Protein AF-A0A353MHX5-F1 (afdb_monomer_lite)

Radius of gyration: 14.85 Å; chains: 1; bounding box: 29×20×44 Å

Foldseek 3Di:
DLLVVQLVQFDPVCSVPLSVLLVVLVVLLVVLVVCLVPDPQNQVSLVVSLVSLVVNLVSLVVCVVVVRGPDVVSSVVSNVVSVVSNVVSVVVNVVSVVVVD

Structure (mmCIF, N/CA/C/O backbone):
data_AF-A0A353MHX5-F1
#
_entry.id   AF-A0A353MHX5-F1
#
loop_
_atom_site.group_PDB
_atom_site.id
_atom_site.type_symbol
_atom_site.label_atom_id
_atom_site.label_alt_id
_atom_site.label_comp_id
_atom_site.label_asym_id
_atom_site.label_entity_id
_atom_site.label_seq_id
_atom_site.pdbx_PDB_ins_code
_atom_site.Cartn_x
_atom_site.Cartn_y
_atom_site.Cartn_z
_atom_site.occupancy
_atom_site.B_iso_or_equiv
_atom_site.auth_seq_id
_atom_site.auth_comp_id
_atom_site.auth_asym_id
_atom_site.auth_atom_id
_atom_site.pdbx_PDB_model_num
ATOM 1 N N . MET A 1 1 ? 6.276 -4.271 8.293 1.00 59.81 1 MET A N 1
ATOM 2 C CA . MET A 1 1 ? 6.292 -4.319 9.777 1.00 59.81 1 MET A CA 1
ATOM 3 C C . MET A 1 1 ? 5.274 -3.377 10.433 1.00 59.81 1 MET A C 1
ATOM 5 O O . MET A 1 1 ? 4.554 -3.842 11.303 1.00 59.81 1 MET A O 1
ATOM 9 N N . HIS A 1 2 ? 5.158 -2.102 10.023 1.00 74.81 2 HIS A N 1
ATOM 10 C CA . HIS A 1 2 ? 4.211 -1.137 10.623 1.00 74.81 2 HIS A CA 1
ATOM 11 C C . HIS A 1 2 ? 2.737 -1.593 10.574 1.00 74.81 2 HIS A C 1
ATOM 13 O O . HIS A 1 2 ? 2.113 -1.739 11.619 1.00 74.81 2 HIS A O 1
ATOM 19 N N . LEU A 1 3 ? 2.208 -1.918 9.388 1.00 76.38 3 LEU A N 1
ATOM 20 C CA . LEU A 1 3 ? 0.814 -2.362 9.223 1.00 76.38 3 LEU A CA 1
ATOM 21 C C . LEU A 1 3 ? 0.483 -3.648 10.002 1.00 76.38 3 LEU A C 1
ATOM 23 O O . LEU A 1 3 ? -0.592 -3.755 10.583 1.00 76.38 3 LEU A O 1
ATOM 27 N N . GLU A 1 4 ? 1.423 -4.592 10.100 1.00 78.62 4 GLU A N 1
ATOM 28 C CA . GLU A 1 4 ? 1.248 -5.808 10.911 1.00 78.62 4 GLU A CA 1
ATOM 29 C C . GLU A 1 4 ? 1.030 -5.481 12.397 1.00 78.62 4 GLU A C 1
ATOM 31 O O . GLU A 1 4 ? 0.141 -6.050 13.037 1.00 78.62 4 GLU A O 1
ATOM 36 N N . ASN A 1 5 ? 1.789 -4.520 12.933 1.00 79.19 5 ASN A N 1
ATOM 37 C CA . ASN A 1 5 ? 1.638 -4.046 14.309 1.00 79.19 5 ASN A CA 1
ATOM 38 C C . ASN A 1 5 ? 0.349 -3.239 14.499 1.00 79.19 5 ASN A C 1
ATOM 40 O O . ASN A 1 5 ? -0.352 -3.432 15.492 1.00 79.19 5 ASN A O 1
ATOM 44 N N . THR A 1 6 ? -0.011 -2.395 13.533 1.00 79.88 6 THR A N 1
ATOM 45 C CA . THR A 1 6 ? -1.229 -1.581 13.592 1.00 79.88 6 THR A CA 1
ATOM 46 C C . THR A 1 6 ? -2.487 -2.450 13.607 1.00 79.88 6 THR A C 1
ATOM 48 O O . THR A 1 6 ? -3.349 -2.281 14.471 1.00 79.88 6 THR A O 1
ATOM 51 N N . VAL A 1 7 ? -2.561 -3.469 12.744 1.00 80.12 7 VAL A N 1
ATOM 52 C CA . VAL A 1 7 ? -3.728 -4.362 12.678 1.00 80.12 7 VAL A CA 1
ATOM 53 C C . VAL A 1 7 ? -3.809 -5.318 13.880 1.00 80.12 7 VAL A C 1
ATOM 55 O O . VAL A 1 7 ? -4.887 -5.814 14.211 1.00 80.12 7 VAL A O 1
ATOM 58 N N . ARG A 1 8 ? -2.713 -5.579 14.613 1.00 80.19 8 ARG A N 1
ATOM 59 C CA . ARG A 1 8 ? -2.812 -6.300 15.905 1.00 80.19 8 ARG A CA 1
ATOM 60 C C . ARG A 1 8 ? -3.714 -5.571 16.899 1.00 80.19 8 ARG A C 1
ATOM 62 O O . ARG A 1 8 ? -4.317 -6.232 17.741 1.00 80.19 8 ARG A O 1
ATOM 69 N N . GLY A 1 9 ? -3.821 -4.247 16.786 1.00 76.88 9 GLY A N 1
ATOM 70 C CA . GLY A 1 9 ? -4.671 -3.424 17.632 1.00 76.88 9 GLY A CA 1
ATOM 71 C C . GLY A 1 9 ? -6.155 -3.404 17.258 1.00 76.88 9 GLY A C 1
ATOM 72 O O . GLY A 1 9 ? -6.940 -2.854 18.024 1.00 76.88 9 GLY A O 1
ATOM 73 N N . PHE A 1 10 ? -6.553 -3.979 16.123 1.00 81.69 10 PHE A N 1
ATOM 74 C CA . PHE A 1 10 ? -7.933 -3.882 15.650 1.00 81.69 10 PHE A CA 1
ATOM 75 C C . PHE A 1 10 ? -8.872 -4.736 16.507 1.00 81.69 10 PHE A C 1
ATOM 77 O O . PHE A 1 10 ? -8.517 -5.843 16.928 1.00 81.69 10 PHE A O 1
ATOM 84 N N . ALA A 1 11 ? -10.099 -4.246 16.710 1.00 76.81 11 ALA A N 1
ATOM 85 C CA . ALA A 1 11 ? -11.172 -5.045 17.288 1.00 76.81 11 ALA A CA 1
ATOM 86 C C . ALA A 1 11 ? -11.392 -6.322 16.457 1.00 76.81 11 ALA A C 1
ATOM 88 O O . ALA A 1 11 ? -11.255 -6.309 15.230 1.00 76.81 11 ALA A O 1
ATOM 89 N N . ARG A 1 12 ? -11.751 -7.430 17.124 1.00 75.81 12 ARG A N 1
ATOM 90 C CA . ARG A 1 12 ? -11.859 -8.768 16.509 1.00 75.81 12 ARG A CA 1
ATOM 91 C C . ARG A 1 12 ? -12.683 -8.763 15.216 1.00 75.81 12 ARG A C 1
ATOM 93 O O . ARG A 1 12 ? -12.274 -9.389 14.245 1.00 75.81 12 ARG A O 1
ATOM 100 N N . TYR A 1 13 ? -13.785 -8.015 15.206 1.00 75.62 13 TYR A N 1
ATOM 101 C CA . TYR A 1 13 ? -14.703 -7.896 14.072 1.00 75.62 13 TYR A CA 1
ATOM 102 C C . TYR A 1 13 ? -14.034 -7.335 12.800 1.00 75.62 13 TYR A C 1
ATOM 104 O O . TYR A 1 13 ? -14.224 -7.875 11.717 1.00 75.62 13 TYR A O 1
ATOM 112 N N . HIS A 1 14 ? -13.174 -6.320 12.926 1.00 77.25 14 HIS A N 1
ATOM 113 C CA . HIS A 1 14 ? -12.479 -5.702 11.785 1.00 77.25 14 HIS A CA 1
ATOM 114 C C . HIS A 1 14 ? -11.120 -6.347 11.481 1.00 77.25 14 HIS A C 1
ATOM 116 O O . HIS A 1 14 ? -10.564 -6.165 10.400 1.00 77.25 14 HIS A O 1
ATOM 122 N N . LYS A 1 15 ? -10.559 -7.104 12.433 1.00 76.31 15 LYS A N 1
ATOM 123 C CA . LYS A 1 15 ? -9.219 -7.701 12.330 1.00 76.31 15 LYS A CA 1
ATOM 124 C C . LYS A 1 15 ? -9.108 -8.761 11.233 1.00 76.31 15 LYS A C 1
ATOM 126 O O . LYS A 1 15 ? -8.035 -8.875 10.641 1.00 76.31 15 LYS A O 1
ATOM 131 N N . TYR A 1 16 ? -10.172 -9.536 11.012 1.00 77.56 16 TYR A N 1
ATOM 132 C CA . TYR A 1 16 ? -10.175 -10.672 10.081 1.00 77.56 16 TYR A CA 1
ATOM 133 C C . TYR A 1 16 ? -10.691 -10.330 8.682 1.00 77.56 16 TYR A C 1
ATOM 135 O O . TYR A 1 16 ? -10.425 -11.086 7.753 1.00 77.56 16 TYR A O 1
ATOM 143 N N . THR A 1 17 ? -11.363 -9.192 8.526 1.00 85.38 17 THR A N 1
ATOM 144 C CA . THR A 1 17 ? -11.824 -8.668 7.236 1.00 85.38 17 THR A CA 1
ATOM 145 C C . THR A 1 17 ? -10.850 -7.592 6.750 1.00 85.38 17 THR A C 1
ATOM 147 O O . THR A 1 17 ? -9.796 -7.911 6.201 1.00 85.38 17 THR A O 1
ATOM 150 N N . LEU A 1 18 ? -11.117 -6.328 7.077 1.00 86.12 18 LEU A N 1
ATOM 151 C CA . LEU A 1 18 ? -10.336 -5.165 6.649 1.00 86.12 18 LEU A CA 1
ATOM 152 C C . LEU A 1 18 ? -8.871 -5.226 7.108 1.00 86.12 18 LEU A C 1
ATOM 154 O O . LEU A 1 18 ? -7.951 -4.815 6.402 1.00 86.12 18 LEU A O 1
ATOM 158 N N . GLY A 1 19 ? -8.631 -5.787 8.294 1.00 87.00 19 GLY A N 1
ATOM 159 C CA . GLY A 1 19 ? -7.286 -6.011 8.801 1.00 87.00 19 GLY A CA 1
ATOM 160 C C . GLY A 1 19 ? -6.480 -7.022 7.977 1.00 87.00 19 GLY A C 1
ATOM 161 O O . GLY A 1 19 ? -5.269 -6.865 7.820 1.00 87.00 19 GLY A O 1
ATOM 162 N N . SER A 1 20 ? -7.128 -8.057 7.443 1.00 89.75 20 SER A N 1
ATOM 163 C CA . SER A 1 20 ? -6.484 -9.024 6.548 1.00 89.75 20 SER A CA 1
ATOM 164 C C . SER A 1 20 ? -6.183 -8.387 5.194 1.00 89.75 20 SER A C 1
ATOM 166 O O . SER A 1 20 ? -5.076 -8.550 4.687 1.00 89.75 20 SER A O 1
ATOM 168 N N . GLU A 1 21 ? -7.110 -7.592 4.656 1.00 91.25 21 GLU A N 1
ATOM 169 C CA . GLU A 1 21 ? -6.907 -6.842 3.411 1.00 91.25 21 GLU A CA 1
ATOM 170 C C . GLU A 1 21 ? -5.726 -5.869 3.508 1.00 91.25 21 GLU A C 1
ATOM 172 O O . GLU A 1 21 ? -4.854 -5.886 2.641 1.00 91.25 21 GLU A O 1
ATOM 177 N N . LEU A 1 22 ? -5.617 -5.099 4.600 1.00 91.62 22 LEU A N 1
ATOM 178 C CA . LEU A 1 22 ? -4.469 -4.212 4.833 1.00 91.62 22 LEU A CA 1
ATOM 179 C C . LEU A 1 22 ? -3.138 -4.971 4.860 1.00 91.62 22 LEU A C 1
ATOM 181 O O . LEU A 1 22 ? -2.151 -4.523 4.273 1.00 91.62 22 LEU A O 1
ATOM 185 N N . ARG A 1 23 ? -3.090 -6.124 5.541 1.00 91.88 23 ARG A N 1
ATOM 186 C CA . ARG A 1 23 ? -1.874 -6.950 5.599 1.00 91.88 23 ARG A CA 1
ATOM 187 C C . ARG A 1 23 ? -1.517 -7.499 4.227 1.00 91.88 23 ARG A C 1
ATOM 189 O O . ARG A 1 23 ? -0.373 -7.347 3.801 1.00 91.88 23 ARG A O 1
ATOM 196 N N . ASN A 1 24 ? -2.482 -8.099 3.541 1.00 93.69 24 ASN A N 1
ATOM 197 C CA . ASN A 1 24 ? -2.278 -8.712 2.235 1.00 93.69 24 ASN A CA 1
ATOM 198 C C . ASN A 1 24 ? -1.852 -7.669 1.201 1.00 93.69 24 ASN A C 1
ATOM 200 O O . ASN A 1 24 ? -0.858 -7.877 0.513 1.00 93.69 24 ASN A O 1
ATOM 204 N N . GLY A 1 25 ? -2.507 -6.508 1.172 1.00 95.00 25 GLY A N 1
ATOM 205 C CA . GLY A 1 25 ? -2.112 -5.395 0.316 1.00 95.00 25 GLY A CA 1
ATOM 206 C C . GLY A 1 25 ? -0.702 -4.888 0.623 1.00 95.00 25 GLY A C 1
ATOM 207 O O . GLY A 1 25 ? 0.090 -4.675 -0.291 1.00 95.00 25 GLY A O 1
ATOM 208 N N . SER A 1 26 ? -0.322 -4.789 1.903 1.00 93.94 26 SER A N 1
ATOM 209 C CA . SER A 1 26 ? 1.045 -4.396 2.275 1.00 93.94 26 SER A CA 1
ATOM 210 C C . SER A 1 26 ? 2.111 -5.392 1.810 1.00 93.94 26 SER A C 1
ATOM 212 O O . SER A 1 26 ? 3.182 -4.980 1.366 1.00 93.94 26 SER A O 1
ATOM 214 N N . ARG A 1 27 ? 1.817 -6.698 1.872 1.00 95.25 27 ARG A N 1
ATOM 215 C CA . ARG A 1 27 ? 2.700 -7.749 1.346 1.00 95.25 27 ARG A CA 1
ATOM 216 C C . ARG A 1 27 ? 2.777 -7.661 -0.171 1.00 95.25 27 ARG A C 1
ATOM 218 O O . ARG A 1 27 ? 3.878 -7.647 -0.712 1.00 95.25 27 ARG A O 1
ATOM 225 N N . ARG A 1 28 ? 1.632 -7.477 -0.831 1.00 97.12 28 ARG A N 1
ATOM 226 C CA . ARG A 1 28 ? 1.550 -7.345 -2.285 1.00 97.12 28 ARG A CA 1
ATOM 227 C C . ARG A 1 28 ? 2.356 -6.160 -2.813 1.00 97.12 28 ARG A C 1
ATOM 229 O O . ARG A 1 28 ? 3.053 -6.307 -3.809 1.00 97.12 28 ARG A O 1
ATOM 236 N N . ILE A 1 29 ? 2.324 -5.016 -2.127 1.00 97.38 29 ILE A N 1
ATOM 237 C CA . ILE A 1 29 ? 3.166 -3.852 -2.454 1.00 97.38 29 ILE A CA 1
ATOM 238 C C . ILE A 1 29 ? 4.648 -4.246 -2.467 1.00 97.38 29 ILE A C 1
ATOM 240 O O . ILE A 1 29 ? 5.354 -3.954 -3.429 1.00 97.38 29 ILE A O 1
ATOM 244 N N . VAL A 1 30 ? 5.123 -4.939 -1.427 1.00 96.38 30 VAL A N 1
ATOM 245 C CA . VAL A 1 30 ? 6.528 -5.368 -1.335 1.00 96.38 30 VAL A CA 1
ATOM 246 C C . VAL A 1 30 ? 6.873 -6.386 -2.425 1.00 96.38 30 VAL A C 1
ATOM 248 O O . VAL A 1 30 ? 7.907 -6.250 -3.075 1.00 96.38 30 VAL A O 1
ATOM 251 N N . GLU A 1 31 ? 6.002 -7.364 -2.674 1.00 97.19 31 GLU A N 1
ATOM 252 C CA . GLU A 1 31 ? 6.168 -8.341 -3.758 1.00 97.19 31 GLU A CA 1
ATOM 253 C C . GLU A 1 31 ? 6.286 -7.666 -5.129 1.00 97.19 31 GLU A C 1
ATOM 255 O O . GLU A 1 31 ? 7.156 -8.025 -5.922 1.00 97.19 31 GLU A O 1
ATOM 260 N N . LEU A 1 32 ? 5.442 -6.669 -5.407 1.00 97.75 32 LEU A N 1
ATOM 261 C CA . LEU A 1 32 ? 5.457 -5.930 -6.668 1.00 97.75 32 LEU A CA 1
ATOM 262 C C . LEU A 1 32 ? 6.705 -5.063 -6.818 1.00 97.75 32 LEU A C 1
ATOM 264 O O . LEU A 1 32 ? 7.254 -4.998 -7.913 1.00 97.75 32 LEU A O 1
ATOM 268 N N . ILE A 1 33 ? 7.206 -4.465 -5.734 1.00 96.62 33 ILE A N 1
ATOM 269 C CA . ILE A 1 33 ? 8.493 -3.753 -5.747 1.00 96.62 33 ILE A CA 1
ATOM 270 C C . ILE A 1 33 ? 9.635 -4.718 -6.093 1.00 96.62 33 ILE A C 1
ATOM 272 O O . ILE A 1 33 ? 10.451 -4.422 -6.965 1.00 96.62 33 ILE A O 1
ATOM 276 N N . ILE A 1 34 ? 9.679 -5.893 -5.454 1.00 97.06 34 ILE A N 1
ATOM 277 C CA . ILE A 1 34 ? 10.690 -6.923 -5.743 1.00 97.06 34 ILE A CA 1
ATOM 278 C C . ILE A 1 34 ? 10.596 -7.362 -7.209 1.00 97.06 34 ILE A C 1
ATOM 280 O O . ILE A 1 34 ? 11.611 -7.403 -7.904 1.00 97.06 34 ILE A O 1
ATOM 284 N N . LYS A 1 35 ? 9.380 -7.632 -7.697 1.00 96.94 35 LYS A N 1
ATOM 285 C CA . LYS A 1 35 ? 9.126 -8.039 -9.084 1.00 96.94 35 LYS A CA 1
ATOM 286 C C . LYS A 1 35 ? 9.519 -6.952 -10.086 1.00 96.94 35 LYS A C 1
ATOM 288 O O . LYS A 1 35 ? 10.117 -7.265 -11.109 1.00 96.94 35 LYS A O 1
ATOM 293 N N . ALA A 1 36 ? 9.217 -5.685 -9.807 1.00 95.81 36 ALA A N 1
ATOM 294 C CA . ALA A 1 36 ? 9.583 -4.572 -10.678 1.00 95.81 36 ALA A CA 1
ATOM 295 C C . ALA A 1 36 ? 11.108 -4.450 -10.812 1.00 95.81 36 ALA A C 1
ATOM 297 O O . ALA A 1 36 ? 11.608 -4.217 -11.911 1.00 95.81 36 ALA A O 1
ATOM 298 N N . ASN A 1 37 ? 11.844 -4.674 -9.718 1.00 93.69 37 ASN A N 1
ATOM 299 C CA . ASN A 1 37 ? 13.306 -4.618 -9.700 1.00 93.69 37 ASN A CA 1
ATOM 300 C C . ASN A 1 37 ? 13.979 -5.767 -10.467 1.00 93.69 37 ASN A C 1
ATOM 302 O O . ASN A 1 37 ? 15.080 -5.578 -10.975 1.00 93.69 37 ASN A O 1
ATOM 306 N N . SER A 1 38 ? 13.345 -6.939 -10.555 1.00 93.31 38 SER A N 1
ATOM 307 C CA . SER A 1 38 ? 13.880 -8.097 -11.287 1.00 93.31 38 SER A CA 1
ATOM 308 C C . SER A 1 38 ? 13.340 -8.239 -12.714 1.00 93.31 38 SER A C 1
ATOM 310 O O . SER A 1 38 ? 13.839 -9.060 -13.482 1.00 93.31 38 SER A O 1
ATOM 312 N N . SER A 1 39 ? 12.324 -7.459 -13.091 1.00 90.81 39 SER A N 1
ATOM 313 C CA . SER A 1 39 ? 11.704 -7.532 -14.416 1.00 90.81 39 SER A CA 1
ATOM 314 C C . SER A 1 39 ? 12.504 -6.793 -15.495 1.00 90.81 39 SER A C 1
ATOM 316 O O . SER A 1 39 ? 12.941 -5.662 -15.292 1.00 90.81 39 SER A O 1
ATOM 318 N N . ALA A 1 40 ? 12.612 -7.393 -16.685 1.00 85.31 40 ALA A N 1
ATOM 319 C CA . ALA A 1 40 ? 13.165 -6.723 -17.868 1.00 85.31 40 ALA A CA 1
ATOM 320 C C . ALA A 1 40 ? 12.270 -5.563 -18.354 1.00 85.31 40 ALA A C 1
ATOM 322 O O . ALA A 1 40 ? 12.764 -4.566 -18.872 1.00 85.31 40 ALA A O 1
ATOM 323 N N . GLY A 1 41 ? 10.953 -5.674 -18.142 1.00 88.50 41 GLY A N 1
ATOM 324 C CA . GLY A 1 41 ? 9.958 -4.644 -18.437 1.00 88.50 41 GLY A CA 1
ATOM 325 C C . GLY A 1 41 ? 9.163 -4.287 -17.186 1.00 88.50 41 GLY A C 1
ATOM 326 O O . GLY A 1 41 ? 8.171 -4.942 -16.870 1.00 88.50 41 GLY A O 1
ATOM 327 N N . ARG A 1 42 ? 9.599 -3.244 -16.473 1.00 93.75 42 ARG A N 1
ATOM 328 C CA . ARG A 1 42 ? 9.011 -2.870 -15.177 1.00 93.75 42 ARG A CA 1
ATOM 329 C C . ARG A 1 42 ? 7.716 -2.065 -15.264 1.00 93.75 42 ARG A C 1
ATOM 331 O O . ARG A 1 42 ? 6.998 -2.007 -14.276 1.00 93.75 42 ARG A O 1
ATOM 338 N N . GLU A 1 43 ? 7.382 -1.467 -16.410 1.00 95.19 43 GLU A N 1
ATOM 339 C CA . GLU A 1 43 ? 6.199 -0.594 -16.528 1.00 95.19 43 GLU A CA 1
ATOM 340 C C . GLU A 1 43 ? 4.876 -1.282 -16.137 1.00 95.19 43 GLU A C 1
ATOM 342 O O . GLU A 1 43 ? 4.191 -0.736 -15.271 1.00 95.19 43 GLU A O 1
ATOM 347 N N . PRO A 1 44 ? 4.529 -2.482 -16.646 1.00 96.00 44 PRO A N 1
ATOM 348 C CA . PRO A 1 44 ? 3.283 -3.146 -1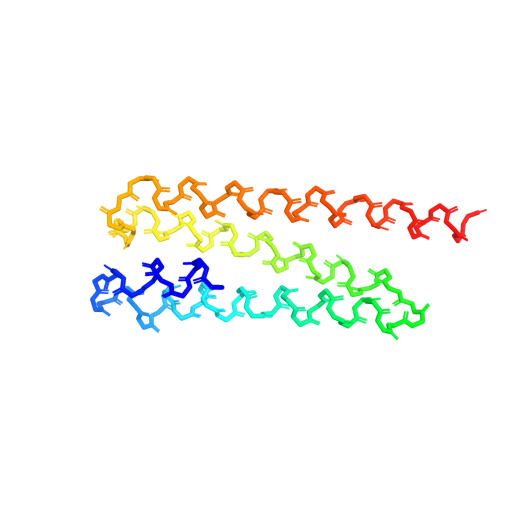6.258 1.00 96.00 44 PRO A CA 1
ATOM 349 C C . PRO A 1 44 ? 3.226 -3.461 -14.759 1.00 96.00 44 PRO A C 1
ATOM 351 O O . PRO A 1 44 ? 2.184 -3.320 -14.127 1.00 96.00 44 PRO A O 1
ATOM 354 N N . VAL A 1 45 ? 4.367 -3.834 -14.168 1.00 97.50 45 VAL A N 1
ATOM 355 C CA . VAL A 1 45 ? 4.466 -4.141 -12.733 1.00 97.50 45 VAL A CA 1
ATOM 356 C C . VAL A 1 45 ? 4.316 -2.875 -11.886 1.00 97.50 45 VAL A C 1
ATOM 358 O O . VAL A 1 45 ? 3.680 -2.909 -10.839 1.00 97.50 45 VAL A O 1
ATOM 361 N N . LEU A 1 46 ? 4.867 -1.747 -12.339 1.00 97.44 46 LEU A N 1
ATOM 362 C CA . LEU A 1 46 ? 4.730 -0.450 -11.671 1.00 97.44 46 LEU A CA 1
ATOM 363 C C . LEU A 1 46 ? 3.309 0.132 -11.800 1.00 97.44 46 LEU A C 1
ATOM 365 O O . LEU A 1 46 ? 2.847 0.832 -10.895 1.00 97.44 46 LEU A O 1
ATOM 369 N N . MET A 1 47 ? 2.599 -0.164 -12.894 1.00 97.62 47 MET A N 1
ATOM 370 C CA . MET A 1 47 ? 1.171 0.152 -13.022 1.00 97.62 47 MET A CA 1
ATOM 371 C C . MET A 1 47 ? 0.339 -0.683 -12.046 1.00 97.62 47 MET A C 1
ATOM 373 O O . MET A 1 47 ? -0.426 -0.115 -11.276 1.00 97.62 47 MET A O 1
ATOM 377 N N . GLU A 1 48 ? 0.575 -1.995 -11.974 1.00 98.00 48 GLU A N 1
ATOM 378 C CA . GLU A 1 48 ? -0.081 -2.857 -10.981 1.00 98.00 48 GLU A CA 1
ATOM 379 C C . GLU A 1 48 ? 0.221 -2.394 -9.542 1.00 98.00 48 GLU A C 1
ATOM 381 O O . GLU A 1 48 ? -0.669 -2.319 -8.696 1.00 98.00 48 GLU A O 1
ATOM 386 N N . LEU A 1 49 ? 1.471 -2.010 -9.262 1.00 98.19 49 LEU A N 1
ATOM 387 C CA . LEU A 1 49 ? 1.869 -1.454 -7.969 1.00 98.19 49 LEU A CA 1
ATOM 388 C C . LEU A 1 49 ? 1.080 -0.184 -7.630 1.00 98.19 49 LEU A C 1
ATOM 390 O O . LEU A 1 49 ? 0.660 -0.023 -6.484 1.00 98.19 49 LEU A O 1
ATOM 394 N N . ARG A 1 50 ? 0.847 0.700 -8.608 1.00 97.88 50 ARG A N 1
ATOM 395 C CA . ARG A 1 50 ? 0.028 1.906 -8.421 1.00 97.88 50 ARG A CA 1
ATOM 396 C C . ARG A 1 50 ? -1.382 1.544 -7.965 1.00 97.88 50 ARG A C 1
ATOM 398 O O . ARG A 1 50 ? -1.848 2.104 -6.974 1.00 97.88 50 ARG A O 1
ATOM 405 N N . ASP A 1 51 ? -2.021 0.609 -8.657 1.00 98.06 51 ASP A N 1
ATOM 406 C CA . ASP A 1 51 ? -3.404 0.218 -8.384 1.00 98.06 51 ASP A CA 1
ATOM 407 C C . ASP A 1 51 ? -3.538 -0.401 -6.989 1.00 98.06 51 ASP A C 1
ATOM 409 O O . ASP A 1 51 ? -4.420 -0.022 -6.214 1.00 98.06 51 ASP A O 1
ATOM 413 N N . VAL A 1 52 ? -2.598 -1.274 -6.611 1.00 98.06 52 VAL A N 1
ATOM 414 C CA . VAL A 1 52 ? -2.566 -1.870 -5.268 1.00 98.06 52 VAL A CA 1
ATOM 415 C C . VAL A 1 52 ? -2.353 -0.804 -4.190 1.00 98.06 52 VAL A C 1
ATOM 417 O O . VAL A 1 52 ? -3.004 -0.856 -3.147 1.00 98.06 52 VAL A O 1
ATOM 420 N N . ILE A 1 53 ? -1.481 0.187 -4.407 1.00 97.94 53 ILE A N 1
ATOM 421 C CA . ILE A 1 53 ? -1.282 1.275 -3.436 1.00 97.94 53 ILE A CA 1
ATOM 422 C C . ILE A 1 53 ? -2.580 2.065 -3.223 1.00 97.94 53 ILE A C 1
ATOM 424 O O . ILE A 1 53 ? -2.927 2.355 -2.075 1.00 97.94 53 ILE A O 1
ATOM 428 N N . GLU A 1 54 ? -3.305 2.403 -4.292 1.00 97.19 54 GLU A N 1
ATOM 429 C CA . GLU A 1 54 ? -4.587 3.109 -4.179 1.00 97.19 54 GLU A CA 1
ATOM 430 C C . GLU A 1 54 ? -5.641 2.259 -3.461 1.00 97.19 54 GLU A C 1
ATOM 432 O O . GLU A 1 54 ? -6.310 2.753 -2.550 1.00 97.19 54 GLU A O 1
ATOM 437 N N . GLN A 1 55 ? -5.719 0.962 -3.768 1.00 96.62 55 GLN A N 1
ATOM 438 C CA . GLN A 1 55 ? -6.608 0.042 -3.061 1.00 96.62 55 GLN A CA 1
ATOM 439 C C . GLN A 1 55 ? -6.308 0.013 -1.555 1.00 96.62 55 GLN A C 1
ATOM 441 O O . GLN A 1 55 ? -7.217 0.142 -0.736 1.00 96.62 55 GLN A O 1
ATOM 446 N N . VAL A 1 56 ? -5.031 -0.070 -1.166 1.00 96.25 56 VAL A N 1
ATOM 447 C CA . VAL A 1 56 ? -4.627 -0.092 0.250 1.00 96.25 56 VAL A CA 1
ATOM 448 C C . VAL A 1 56 ? -4.936 1.234 0.954 1.00 96.25 56 VAL A C 1
ATOM 450 O O . VAL A 1 56 ? -5.323 1.217 2.125 1.00 96.25 56 VAL A O 1
ATOM 453 N N . LYS A 1 57 ? -4.828 2.383 0.271 1.00 96.06 57 LYS A N 1
ATOM 454 C CA . LYS A 1 57 ? -5.258 3.681 0.827 1.00 96.06 57 LYS A CA 1
ATOM 455 C C . LYS A 1 57 ? -6.760 3.706 1.101 1.00 96.06 57 LYS A C 1
ATOM 457 O O . LYS A 1 57 ? -7.166 4.171 2.167 1.00 96.06 57 LYS A O 1
ATOM 462 N N . VAL A 1 58 ? -7.574 3.184 0.182 1.00 95.81 58 VAL A N 1
ATOM 463 C CA . VAL A 1 58 ? -9.030 3.076 0.365 1.00 95.81 58 VAL A CA 1
ATOM 464 C C . VAL A 1 58 ? -9.353 2.158 1.543 1.00 95.81 58 VAL A C 1
ATOM 466 O O . VAL A 1 58 ? -10.087 2.565 2.444 1.00 95.81 58 VAL A O 1
ATOM 469 N N . THR A 1 59 ? -8.744 0.970 1.623 1.00 94.50 59 THR A N 1
ATOM 470 C CA . THR A 1 59 ? -8.935 0.065 2.768 1.00 94.50 59 THR A CA 1
ATOM 471 C C . THR A 1 59 ? -8.518 0.732 4.082 1.00 94.50 59 THR A C 1
ATOM 473 O O . THR A 1 59 ? -9.236 0.627 5.078 1.00 94.50 59 THR A O 1
ATOM 476 N N . ALA A 1 60 ? -7.403 1.471 4.106 1.00 94.06 60 ALA A N 1
ATOM 477 C CA . ALA A 1 60 ? -6.981 2.234 5.281 1.00 94.06 60 ALA A CA 1
ATOM 478 C C . ALA A 1 60 ? -8.008 3.312 5.665 1.00 94.06 60 ALA A C 1
ATOM 480 O O . ALA A 1 60 ? -8.290 3.495 6.848 1.00 94.06 60 ALA A O 1
ATOM 481 N N . ARG A 1 61 ? -8.620 3.995 4.693 1.00 94.62 61 ARG A N 1
ATOM 482 C CA . ARG A 1 61 ? -9.677 4.975 4.967 1.00 94.62 61 ARG A CA 1
ATOM 483 C C . ARG A 1 61 ? -10.913 4.326 5.589 1.00 94.62 61 ARG A C 1
ATOM 485 O O . ARG A 1 61 ? -11.380 4.800 6.621 1.00 94.62 61 ARG A O 1
ATOM 492 N N . ILE A 1 62 ? -11.374 3.207 5.035 1.00 93.31 62 ILE A N 1
ATOM 493 C CA . ILE A 1 62 ? -12.513 2.449 5.575 1.00 93.31 62 ILE A CA 1
ATOM 494 C C . ILE A 1 62 ? -12.203 1.964 6.997 1.00 93.31 62 ILE A C 1
ATOM 496 O O . ILE A 1 62 ? -13.022 2.114 7.900 1.00 93.31 62 ILE A O 1
ATOM 500 N N . CYS A 1 63 ? -10.989 1.451 7.232 1.00 91.56 63 CYS A N 1
ATOM 501 C CA . CYS A 1 63 ? -10.534 1.053 8.566 1.00 91.56 63 CYS A CA 1
ATOM 502 C C . CYS A 1 63 ? -10.603 2.201 9.577 1.00 91.56 63 CYS A C 1
ATOM 504 O O . CYS A 1 63 ? -10.899 1.962 10.745 1.00 91.56 63 CYS A O 1
ATOM 506 N N . GLN A 1 64 ? -10.326 3.435 9.159 1.00 92.50 64 GLN A N 1
ATOM 507 C CA . GLN A 1 64 ? -10.450 4.603 10.025 1.00 92.50 64 GLN A CA 1
ATOM 508 C C . GLN A 1 64 ? -11.914 4.950 10.317 1.00 92.50 64 GLN A C 1
ATOM 510 O O . GLN A 1 64 ? -12.247 5.240 11.465 1.00 92.50 64 GLN A O 1
ATOM 515 N N . GLU A 1 65 ? -12.791 4.883 9.317 1.00 92.00 65 GLU A N 1
ATOM 516 C CA . GLU A 1 65 ? -14.220 5.198 9.461 1.00 92.00 65 GLU A CA 1
ATOM 517 C C .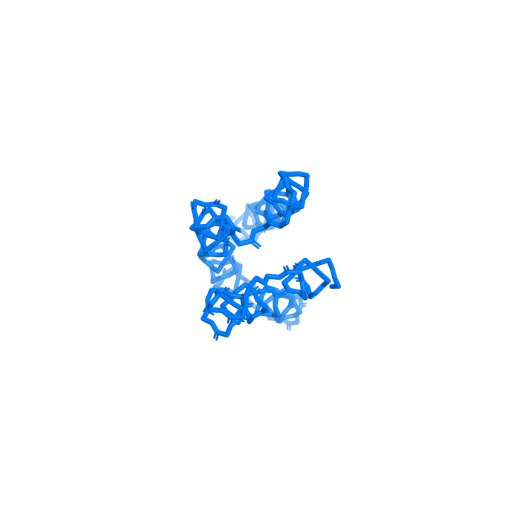 GLU A 1 65 ? -14.939 4.229 10.401 1.00 92.00 65 GLU A C 1
ATOM 519 O O . GLU A 1 65 ? -15.731 4.650 11.244 1.00 92.00 65 GLU A O 1
ATOM 524 N N . VAL A 1 66 ? -14.580 2.945 10.355 1.00 90.69 66 VAL A N 1
ATOM 525 C CA . VAL A 1 66 ? -15.106 1.934 11.286 1.00 90.69 66 VAL A CA 1
ATOM 526 C C . VAL A 1 66 ? -14.395 1.924 12.646 1.00 90.69 66 VAL A C 1
ATOM 528 O O . VAL A 1 66 ? -14.614 1.018 13.447 1.00 90.69 66 VAL A O 1
ATOM 531 N N . LYS A 1 67 ? -13.524 2.905 12.924 1.00 88.50 67 LYS A N 1
ATOM 532 C CA . LYS A 1 67 ? -12.714 2.988 14.156 1.00 88.50 67 LYS A CA 1
ATOM 533 C C . LYS A 1 67 ? -11.845 1.741 14.395 1.00 88.50 67 LYS A C 1
ATOM 535 O O . LYS A 1 67 ? -11.606 1.335 15.530 1.00 88.50 67 LYS A O 1
ATOM 540 N N . GLY A 1 68 ? -11.359 1.126 13.317 1.00 86.56 68 GLY A N 1
ATOM 541 C CA . GLY A 1 68 ? -10.439 -0.010 13.360 1.00 86.56 68 GLY A CA 1
ATOM 542 C C . GLY A 1 68 ? -9.065 0.372 13.915 1.00 86.56 68 GLY A C 1
ATOM 543 O O . GLY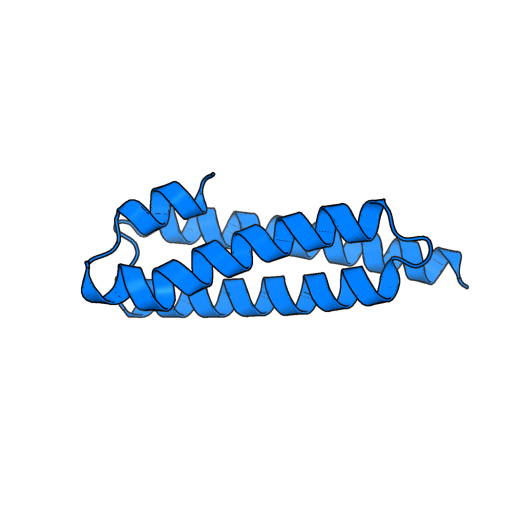 A 1 68 ? -8.483 -0.386 14.693 1.00 86.56 68 GLY A O 1
ATOM 544 N N . PHE A 1 69 ? -8.560 1.564 13.581 1.00 87.88 69 PHE A N 1
ATOM 545 C CA . PHE A 1 69 ? -7.331 2.089 14.177 1.00 87.88 69 PHE A CA 1
ATOM 546 C C . PHE A 1 69 ? -7.552 2.486 15.639 1.00 87.88 69 PHE A C 1
ATOM 548 O O . PHE A 1 69 ? -8.458 3.250 15.960 1.00 87.88 69 PHE A O 1
ATOM 555 N N . LYS A 1 70 ? -6.660 2.023 16.526 1.00 85.56 70 LYS A N 1
ATOM 556 C CA . LYS A 1 70 ? -6.685 2.380 17.956 1.00 85.56 70 LYS A CA 1
ATOM 557 C C . LYS A 1 70 ? -6.494 3.874 18.208 1.00 85.56 70 LYS A C 1
ATOM 559 O O . LYS A 1 70 ? -7.040 4.413 19.162 1.00 85.56 70 LYS A O 1
ATOM 564 N N . THR A 1 71 ? -5.663 4.518 17.395 1.00 88.44 71 THR A N 1
ATOM 565 C CA . THR A 1 71 ? -5.336 5.938 17.507 1.00 88.44 71 THR A CA 1
ATOM 566 C C . THR A 1 71 ? -5.300 6.556 16.121 1.00 88.44 71 THR A C 1
ATOM 568 O O . THR A 1 71 ? -4.887 5.908 15.155 1.00 88.44 71 THR A O 1
ATOM 571 N N . PHE A 1 72 ? -5.672 7.833 16.030 1.00 88.00 72 PHE A N 1
ATOM 572 C CA . PHE A 1 72 ? -5.573 8.588 14.781 1.00 88.00 72 PHE A CA 1
ATOM 573 C C . PHE A 1 72 ? -4.132 8.623 14.248 1.00 88.00 72 PHE A C 1
ATOM 575 O O . PHE A 1 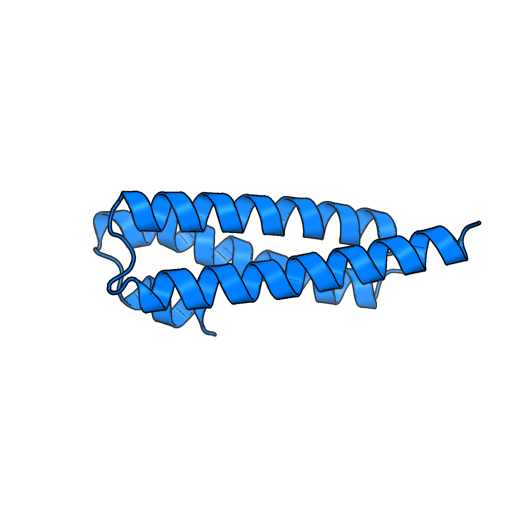72 ? -3.921 8.506 13.048 1.00 88.00 72 PHE A O 1
ATOM 582 N N . ASN A 1 73 ? -3.136 8.650 15.142 1.00 89.31 73 ASN A N 1
ATOM 583 C CA . ASN A 1 73 ? -1.723 8.598 14.763 1.00 89.31 73 ASN A CA 1
ATOM 584 C C . ASN A 1 73 ? -1.337 7.307 14.009 1.00 89.31 73 ASN A C 1
ATOM 586 O O . ASN A 1 73 ? -0.488 7.320 13.120 1.00 89.31 73 ASN A O 1
ATOM 590 N N . GLY A 1 74 ? -1.966 6.173 14.345 1.00 89.38 74 GLY A N 1
ATOM 591 C CA . GLY A 1 74 ? -1.753 4.916 13.620 1.00 89.38 74 GLY A CA 1
ATOM 592 C C . GLY A 1 74 ? -2.268 4.985 12.181 1.00 89.38 74 GLY A C 1
ATOM 593 O O . GLY A 1 74 ? -1.642 4.441 11.269 1.00 89.38 74 GLY A O 1
ATOM 594 N N . PHE A 1 75 ? -3.382 5.689 11.976 1.00 91.50 75 PHE A N 1
ATOM 595 C CA . PHE A 1 75 ? -3.937 5.953 10.654 1.00 91.50 75 PHE A CA 1
ATOM 596 C C . PHE A 1 75 ? -3.066 6.926 9.853 1.00 91.50 75 PHE A C 1
ATOM 598 O O . PHE A 1 75 ? -2.701 6.603 8.723 1.00 91.50 75 PHE A O 1
ATOM 605 N N . THR A 1 76 ? -2.672 8.067 10.430 1.00 94.31 76 THR A N 1
ATOM 606 C CA . THR A 1 76 ? -1.846 9.069 9.729 1.00 94.31 76 THR A CA 1
ATOM 607 C C . THR A 1 76 ? -0.510 8.485 9.288 1.00 94.31 76 THR A C 1
ATOM 609 O O . THR A 1 76 ? -0.201 8.535 8.102 1.00 94.31 76 THR A O 1
ATOM 612 N N . THR A 1 77 ? 0.208 7.805 10.189 1.00 93.38 77 THR A N 1
ATOM 613 C CA . THR A 1 77 ? 1.489 7.147 9.867 1.00 93.38 77 THR A CA 1
ATOM 614 C C . THR A 1 77 ? 1.335 6.140 8.721 1.00 93.38 77 THR A C 1
ATOM 616 O O . THR A 1 77 ? 2.188 6.044 7.837 1.00 93.38 77 THR A O 1
ATOM 619 N N . THR A 1 78 ? 0.226 5.392 8.710 1.00 93.12 78 THR A N 1
ATOM 620 C CA . THR A 1 78 ? -0.071 4.425 7.647 1.00 93.12 78 THR A CA 1
ATOM 621 C C . THR A 1 78 ? -0.259 5.126 6.301 1.00 93.12 78 THR A C 1
ATOM 623 O O . THR A 1 78 ? 0.366 4.741 5.313 1.00 93.12 78 THR A O 1
ATOM 626 N N . VAL A 1 79 ? -1.111 6.153 6.248 1.00 94.75 79 VAL A N 1
ATOM 627 C CA . VAL A 1 79 ? -1.433 6.862 5.001 1.00 94.75 79 VAL A CA 1
ATOM 628 C C . VAL A 1 79 ? -0.231 7.645 4.478 1.00 94.75 79 VAL A C 1
ATOM 630 O O . VAL A 1 79 ? 0.035 7.602 3.279 1.00 94.75 79 VAL A O 1
ATOM 633 N N . GLU A 1 80 ? 0.537 8.297 5.348 1.00 95.75 80 GLU A N 1
ATOM 634 C CA . GLU A 1 80 ? 1.769 9.000 4.976 1.00 95.75 80 GLU A CA 1
ATOM 635 C C . GLU A 1 80 ? 2.777 8.049 4.326 1.00 95.75 80 GLU A C 1
ATOM 637 O O . GLU A 1 80 ? 3.294 8.343 3.246 1.00 95.75 80 GLU A O 1
ATOM 642 N N . GLY A 1 81 ? 2.979 6.862 4.908 1.00 95.56 81 GLY A N 1
ATOM 643 C CA . GLY A 1 81 ? 3.814 5.821 4.310 1.00 95.56 81 GLY A CA 1
ATOM 644 C C . GLY A 1 81 ? 3.331 5.402 2.917 1.00 95.56 81 GLY A C 1
ATOM 645 O O . GLY A 1 81 ? 4.128 5.324 1.983 1.00 95.56 81 GLY A O 1
ATOM 646 N N . LEU A 1 82 ? 2.023 5.196 2.740 1.00 96.19 82 LEU A N 1
ATOM 647 C CA . LEU A 1 82 ? 1.439 4.851 1.436 1.00 96.19 82 LEU A CA 1
ATOM 648 C C . LEU A 1 82 ? 1.603 5.975 0.403 1.00 96.19 82 LEU A C 1
ATOM 650 O O . LEU A 1 82 ? 1.851 5.700 -0.770 1.00 96.19 82 LEU A O 1
ATOM 654 N N . VAL A 1 83 ? 1.493 7.242 0.815 1.00 97.00 83 VAL A N 1
ATOM 655 C CA . VAL A 1 83 ? 1.720 8.401 -0.064 1.00 97.00 83 VAL A CA 1
ATOM 656 C C . VAL A 1 83 ? 3.181 8.485 -0.501 1.00 97.00 83 VAL A C 1
ATOM 658 O O . VAL A 1 83 ? 3.440 8.753 -1.675 1.00 97.00 83 VAL A O 1
ATOM 661 N N . LEU A 1 84 ? 4.136 8.224 0.395 1.00 97.31 84 LEU A N 1
ATOM 662 C CA . LEU A 1 84 ? 5.557 8.189 0.040 1.00 97.31 84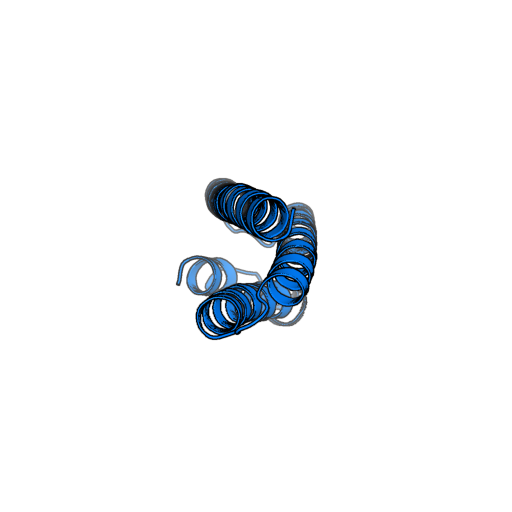 LEU A CA 1
ATOM 663 C C . LEU A 1 84 ? 5.848 7.106 -1.005 1.00 97.31 84 LEU A C 1
ATOM 665 O O . LEU A 1 84 ? 6.498 7.388 -2.012 1.00 97.31 84 LEU A O 1
ATOM 669 N N . ILE A 1 85 ? 5.299 5.902 -0.821 1.00 96.44 85 ILE A N 1
ATOM 670 C CA . ILE A 1 85 ? 5.445 4.808 -1.792 1.00 96.44 85 ILE A CA 1
ATOM 671 C C . ILE A 1 85 ? 4.782 5.182 -3.128 1.00 96.44 85 ILE A C 1
ATOM 673 O O . ILE A 1 85 ? 5.372 4.959 -4.183 1.00 96.44 85 ILE A O 1
ATOM 677 N N . ALA A 1 86 ? 3.602 5.813 -3.111 1.00 97.50 86 ALA A N 1
ATOM 678 C CA . ALA A 1 86 ? 2.926 6.268 -4.329 1.00 97.50 86 ALA A CA 1
ATOM 679 C C . ALA A 1 86 ? 3.768 7.282 -5.122 1.00 97.50 86 ALA A C 1
ATOM 681 O O . ALA A 1 86 ? 3.914 7.153 -6.337 1.00 97.50 86 ALA A O 1
ATOM 682 N N . ARG A 1 87 ? 4.361 8.270 -4.436 1.00 97.94 87 ARG A N 1
ATOM 683 C CA . ARG A 1 87 ? 5.261 9.260 -5.054 1.00 97.94 87 ARG A CA 1
ATOM 684 C C . ARG A 1 87 ? 6.493 8.594 -5.661 1.00 97.94 87 ARG A C 1
ATOM 686 O O . ARG A 1 87 ? 6.891 8.944 -6.770 1.00 97.94 87 ARG A O 1
ATOM 693 N N . GLN A 1 88 ? 7.067 7.622 -4.956 1.00 97.06 88 GLN A N 1
ATOM 694 C CA . GLN A 1 88 ? 8.211 6.863 -5.450 1.00 97.06 88 GLN A CA 1
ATOM 695 C C . GLN A 1 88 ? 7.857 6.048 -6.703 1.00 97.06 88 GLN A C 1
ATOM 697 O O . GLN A 1 8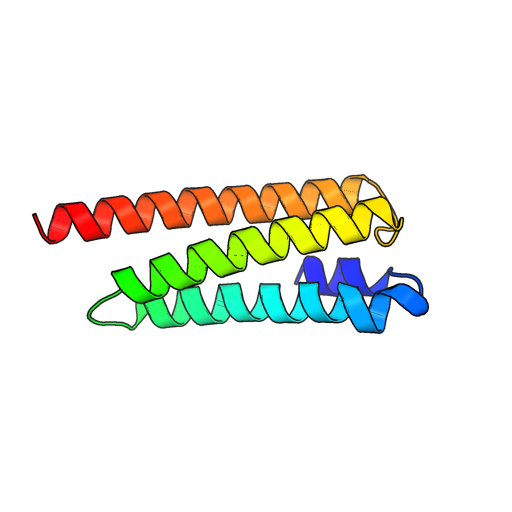8 ? 8.605 6.079 -7.681 1.00 97.06 88 GLN A O 1
ATOM 702 N N . ASN A 1 89 ? 6.702 5.375 -6.700 1.00 97.50 89 ASN A N 1
ATOM 703 C CA . ASN A 1 89 ? 6.206 4.621 -7.849 1.00 97.50 89 ASN A CA 1
ATOM 704 C C . ASN A 1 89 ? 5.993 5.517 -9.079 1.00 97.50 89 ASN A C 1
ATOM 706 O O . ASN A 1 89 ? 6.407 5.167 -10.182 1.00 97.50 89 ASN A O 1
ATOM 710 N N . GLU A 1 90 ? 5.421 6.707 -8.887 1.00 96.62 90 GLU A N 1
ATOM 711 C CA . GLU A 1 90 ? 5.244 7.692 -9.959 1.00 96.62 90 GLU A CA 1
ATOM 712 C C . GLU A 1 90 ? 6.591 8.147 -10.548 1.00 96.62 90 GLU A C 1
ATOM 714 O O . GLU A 1 90 ? 6.748 8.234 -11.767 1.00 96.62 90 GLU A O 1
ATOM 719 N N . GLY A 1 91 ? 7.599 8.378 -9.699 1.00 96.62 91 GLY A N 1
ATOM 720 C CA . GLY A 1 91 ? 8.963 8.674 -10.148 1.00 96.62 91 GLY A CA 1
ATOM 721 C C . GLY A 1 91 ? 9.563 7.550 -11.001 1.00 96.62 91 GLY A C 1
ATOM 722 O O . GLY A 1 91 ? 10.155 7.811 -12.053 1.00 96.62 91 GLY A O 1
ATOM 723 N N . TRP A 1 92 ? 9.367 6.292 -10.598 1.00 95.94 92 TRP A N 1
ATOM 724 C CA . TRP A 1 92 ? 9.814 5.129 -11.368 1.00 95.94 92 TRP A CA 1
ATOM 725 C C . TRP A 1 92 ? 9.071 4.976 -12.699 1.00 95.94 92 TRP A C 1
ATOM 727 O O . TRP A 1 92 ? 9.713 4.688 -13.712 1.00 95.94 92 TRP A O 1
ATOM 737 N N . LEU A 1 93 ? 7.755 5.206 -12.739 1.00 94.94 93 LEU A N 1
ATOM 738 C CA . LEU A 1 93 ? 6.965 5.173 -13.976 1.00 94.94 93 LEU A CA 1
ATOM 739 C C . LEU A 1 93 ? 7.459 6.214 -14.982 1.00 94.94 93 LEU A C 1
ATOM 741 O O . LEU A 1 93 ? 7.758 5.862 -16.124 1.00 94.94 93 LEU A O 1
ATOM 745 N N . LYS A 1 94 ? 7.639 7.468 -14.550 1.00 94.50 94 LYS A N 1
ATOM 746 C CA . LYS A 1 94 ? 8.179 8.544 -15.399 1.00 94.50 94 LYS A CA 1
ATOM 747 C C . LYS A 1 94 ? 9.553 8.193 -15.960 1.00 94.50 94 LYS A C 1
ATOM 749 O O . LYS A 1 94 ? 9.780 8.334 -17.158 1.00 94.50 94 LYS A O 1
ATOM 754 N N . ASN A 1 95 ? 10.449 7.679 -15.115 1.00 92.38 95 ASN A N 1
ATOM 755 C CA . ASN A 1 95 ? 11.780 7.261 -15.550 1.00 92.38 95 ASN A CA 1
ATOM 756 C C . ASN A 1 95 ? 11.744 6.066 -16.517 1.00 92.38 95 ASN A C 1
ATOM 758 O O . ASN A 1 95 ? 12.597 5.971 -17.387 1.00 92.38 95 ASN A O 1
ATOM 762 N N . THR A 1 96 ? 10.777 5.156 -16.378 1.00 90.06 96 THR A N 1
ATOM 763 C CA . THR A 1 96 ? 10.616 4.012 -17.294 1.00 90.06 96 THR A CA 1
ATOM 764 C C . THR A 1 96 ? 10.122 4.459 -18.661 1.00 90.06 96 THR A C 1
ATOM 766 O O . THR A 1 96 ? 10.693 4.065 -19.670 1.00 90.06 96 THR A O 1
ATOM 769 N N . ARG A 1 97 ? 9.115 5.336 -18.694 1.00 85.69 97 ARG A N 1
ATOM 770 C CA . ARG A 1 97 ? 8.551 5.871 -19.939 1.00 85.69 97 ARG A CA 1
ATOM 771 C C . ARG A 1 97 ? 9.542 6.744 -20.696 1.00 85.69 97 ARG A C 1
ATOM 773 O O . ARG A 1 97 ? 9.678 6.587 -21.898 1.00 85.69 97 ARG A O 1
ATOM 780 N N . GLY A 1 98 ? 10.289 7.593 -19.989 1.00 75.12 98 GLY A N 1
ATOM 781 C CA . GLY A 1 98 ? 11.344 8.416 -20.591 1.00 75.12 98 GLY A CA 1
ATOM 782 C C . GLY A 1 98 ? 12.571 7.633 -21.073 1.00 75.12 98 GLY A C 1
ATOM 783 O O . GLY A 1 98 ? 13.412 8.208 -21.744 1.00 75.12 98 GLY A O 1
ATOM 784 N N . ARG A 1 99 ? 12.702 6.344 -20.726 1.00 61.78 99 ARG A N 1
ATOM 785 C CA . ARG A 1 99 ? 13.755 5.450 -21.243 1.00 61.78 99 ARG A CA 1
ATOM 786 C C . ARG A 1 99 ? 13.349 4.730 -22.532 1.00 61.78 99 ARG A C 1
ATOM 788 O O . ARG A 1 99 ? 14.218 4.206 -23.216 1.00 61.78 99 ARG A O 1
ATOM 795 N N . ASN A 1 100 ? 12.045 4.675 -22.805 1.00 54.88 100 ASN A N 1
ATOM 796 C CA . ASN A 1 100 ? 11.442 4.028 -23.971 1.00 54.88 100 ASN A CA 1
ATOM 797 C C . ASN A 1 100 ? 10.984 5.051 -25.036 1.00 54.88 100 ASN A C 1
ATOM 799 O O . ASN A 1 100 ? 10.343 4.651 -26.006 1.00 54.88 100 ASN A O 1
ATOM 803 N N . ALA A 1 101 ? 11.260 6.344 -24.825 1.00 50.12 101 ALA A N 1
ATOM 804 C CA . ALA A 1 101 ? 10.986 7.459 -25.733 1.00 50.12 101 ALA A CA 1
ATOM 805 C C . ALA A 1 101 ? 12.306 7.998 -26.291 1.00 50.12 101 ALA A C 1
ATOM 807 O O . ALA A 1 101 ? 12.312 8.399 -27.473 1.00 50.12 101 ALA A O 1
#

Secondary structure (DSSP, 8-state):
-HHHHHHHTS-HHHHTTHHHHHHHHHHHHHHHHHHHHH-S--HHHHHHHHHHHHHHHHHHHHHHHTT-SSSHHHHHHHHHHHHHHHHHHHHHHHHHHTT--

pLDDT: mean 89.8, std 9.62, range [50.12, 98.19]

Sequence (101 aa):
MHLENTVRGFARYHKYTLGSELRNGSRRIVELIIKANSSAGREPVLMELRDVIEQVKVTARICQEVKGFKTFNGFTTTVEGLVLIARQNEGWLKNTRGRNA